Protein AF-A0A524L2C5-F1 (afdb_monomer)

Sequence (72 aa):
LRAFGDATGTPVLINTSMNVRGEPIVCTPADALACFRTTGMDRLVIDRFVLRKAEQPLLESAGGLPPAFAED

pLDDT: mean 85.3, std 17.69, range [47.31, 98.5]

Structure (mmCIF, N/CA/C/O backbone):
data_AF-A0A524L2C5-F1
#
_entry.id   AF-A0A524L2C5-F1
#
loop_
_atom_site.group_PDB
_atom_site.id
_atom_site.type_symbol
_atom_site.label_atom_id
_atom_site.label_alt_id
_atom_site.label_comp_id
_atom_site.label_asym_id
_atom_site.label_entity_id
_atom_site.label_seq_id
_atom_site.pdbx_PDB_ins_code
_atom_site.Cartn_x
_atom_site.Cartn_y
_atom_site.Cartn_z
_atom_site.occupancy
_atom_site.B_iso_or_equiv
_atom_site.auth_seq_id
_atom_site.auth_comp_id
_atom_site.auth_asym_id
_atom_site.auth_atom_id
_atom_site.pdbx_PDB_model_num
ATOM 1 N N . LEU A 1 1 ? -9.120 8.621 6.813 1.00 95.56 1 LEU A N 1
ATOM 2 C CA . LEU A 1 1 ? -9.068 8.560 8.294 1.00 95.56 1 LEU A CA 1
ATOM 3 C C . LEU A 1 1 ? -10.424 8.310 8.954 1.00 95.56 1 LEU A C 1
ATOM 5 O O . LEU A 1 1 ? -10.439 7.466 9.829 1.00 95.56 1 LEU A O 1
ATOM 9 N N . ARG A 1 2 ? -11.542 8.944 8.543 1.00 98.06 2 ARG A N 1
ATOM 10 C CA . ARG A 1 2 ? -12.885 8.694 9.135 1.00 98.06 2 ARG A CA 1
ATOM 11 C C . ARG A 1 2 ? -13.239 7.204 9.237 1.00 98.06 2 ARG A C 1
ATOM 13 O O . ARG A 1 2 ? -13.291 6.689 10.338 1.00 98.06 2 ARG A O 1
ATOM 20 N N . ALA A 1 3 ? -13.286 6.501 8.102 1.00 97.56 3 ALA A N 1
ATOM 21 C CA . ALA A 1 3 ? -13.580 5.065 8.070 1.00 97.56 3 ALA A CA 1
ATOM 22 C C . ALA A 1 3 ? -12.606 4.204 8.900 1.00 97.56 3 ALA A C 1
ATOM 24 O O . ALA A 1 3 ? -12.999 3.179 9.442 1.00 97.56 3 ALA A O 1
ATOM 25 N N . PHE A 1 4 ? -11.338 4.618 9.016 1.00 97.94 4 PHE A N 1
ATOM 26 C CA . PHE A 1 4 ? -10.381 3.934 9.886 1.00 97.94 4 PHE A CA 1
ATOM 27 C C . PHE A 1 4 ? -10.732 4.158 11.360 1.00 97.94 4 PHE A C 1
ATOM 29 O O . PHE A 1 4 ? -10.800 3.196 12.107 1.00 97.94 4 PHE A O 1
ATOM 36 N N . GLY A 1 5 ? -11.027 5.399 11.760 1.00 98.38 5 GLY A N 1
ATOM 37 C CA . GLY A 1 5 ? -11.489 5.722 13.111 1.00 98.38 5 GLY A CA 1
ATOM 38 C C . GLY A 1 5 ? -12.802 5.032 13.481 1.00 98.38 5 GLY A C 1
ATOM 39 O O . GLY A 1 5 ? -12.908 4.526 14.591 1.00 98.38 5 GLY A O 1
ATOM 40 N N . ASP A 1 6 ? -13.753 4.937 12.548 1.00 98.50 6 ASP A N 1
ATOM 41 C CA . ASP A 1 6 ? -15.018 4.219 12.753 1.00 98.50 6 ASP A CA 1
ATOM 42 C C . ASP A 1 6 ? -14.781 2.715 12.990 1.00 98.50 6 ASP A C 1
ATOM 44 O O . ASP A 1 6 ? -15.475 2.095 13.791 1.00 98.50 6 ASP A O 1
ATOM 48 N N . ALA A 1 7 ? -13.782 2.128 12.319 1.00 98.12 7 ALA A N 1
ATOM 49 C CA . ALA A 1 7 ? -13.454 0.707 12.429 1.00 98.12 7 ALA A CA 1
ATOM 50 C C . ALA A 1 7 ? -12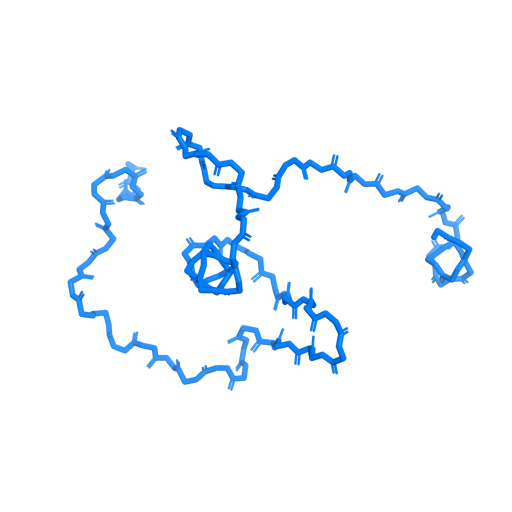.545 0.361 13.623 1.00 98.12 7 ALA A C 1
ATOM 52 O O . ALA A 1 7 ? -12.644 -0.739 14.161 1.00 98.12 7 ALA A O 1
ATOM 53 N N . THR A 1 8 ? -11.634 1.255 14.018 1.00 97.88 8 THR A N 1
ATOM 54 C CA . THR A 1 8 ? -10.588 0.965 15.019 1.00 97.88 8 THR A CA 1
ATOM 55 C C . THR A 1 8 ? -10.747 1.735 16.328 1.00 97.88 8 THR A C 1
ATOM 57 O O . THR A 1 8 ? -10.007 1.486 17.277 1.00 97.88 8 THR A O 1
ATOM 60 N N . GLY A 1 9 ? -11.657 2.709 16.393 1.00 98.19 9 GLY A N 1
ATOM 61 C CA . GLY A 1 9 ? -11.799 3.634 17.521 1.00 98.19 9 GLY A CA 1
ATOM 62 C C . GLY A 1 9 ? -10.686 4.687 17.620 1.00 98.19 9 GLY A C 1
ATOM 63 O O . GLY A 1 9 ? -10.779 5.586 18.452 1.00 98.19 9 GLY A O 1
ATOM 64 N N . THR A 1 10 ? -9.649 4.618 16.774 1.00 97.81 10 THR A N 1
ATOM 65 C CA . THR A 1 10 ? -8.512 5.554 16.775 1.00 97.81 10 THR A CA 1
ATOM 66 C C . THR A 1 10 ? -8.295 6.131 15.370 1.00 97.81 10 THR A C 1
ATOM 68 O O . THR A 1 10 ? -7.783 5.437 14.494 1.00 97.81 10 THR A O 1
ATOM 71 N N . PRO A 1 11 ? -8.635 7.40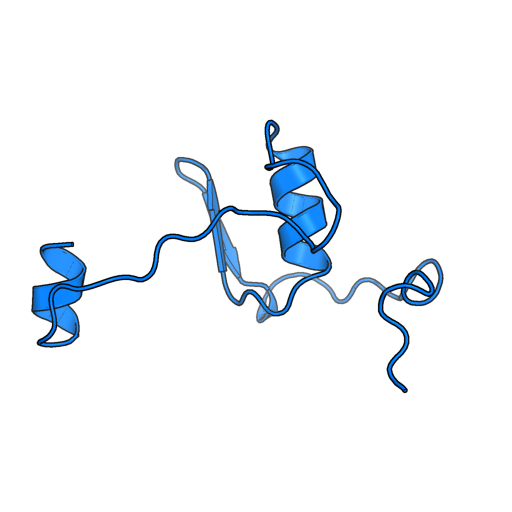6 15.102 1.00 97.62 11 PRO A N 1
ATOM 72 C CA . PRO A 1 11 ? -8.597 7.989 13.756 1.00 97.62 11 PRO A CA 1
ATOM 73 C C . PRO A 1 11 ? -7.188 8.446 13.312 1.00 97.62 11 PRO A C 1
ATOM 75 O O . PRO A 1 11 ? -7.041 9.521 12.730 1.00 97.62 11 PRO A O 1
ATOM 78 N N . VAL A 1 12 ? -6.146 7.646 13.567 1.00 97.62 12 VAL A N 1
ATOM 79 C CA . VAL A 1 12 ? -4.735 7.994 13.308 1.00 97.62 12 VAL A CA 1
ATOM 80 C C . VAL A 1 12 ? -4.056 6.910 12.470 1.00 97.62 12 VAL A C 1
ATOM 82 O O . VAL A 1 12 ? -4.210 5.727 12.749 1.00 97.62 12 VAL A O 1
ATOM 85 N N . LEU A 1 13 ? -3.286 7.315 11.455 1.00 96.31 13 LEU A N 1
ATOM 86 C CA . LEU A 1 13 ? -2.454 6.427 10.635 1.00 96.31 13 LEU A CA 1
ATOM 87 C C . LEU A 1 13 ? -1.024 6.952 10.564 1.00 96.31 13 LEU A C 1
ATOM 89 O O . LEU A 1 13 ? -0.801 8.162 10.538 1.00 96.31 13 LEU A O 1
ATOM 93 N N . ILE A 1 14 ? -0.072 6.029 10.451 1.00 95.88 14 ILE A N 1
ATOM 94 C CA . ILE A 1 14 ? 1.305 6.349 10.083 1.00 95.88 14 ILE A CA 1
ATOM 95 C C . ILE A 1 14 ? 1.372 6.421 8.555 1.00 95.88 14 ILE A C 1
ATOM 97 O O . ILE A 1 14 ? 0.969 5.484 7.870 1.00 95.88 14 ILE A O 1
ATOM 101 N N . ASN A 1 15 ? 1.880 7.535 8.030 1.00 95.06 15 ASN A N 1
ATOM 102 C CA . ASN A 1 15 ? 2.097 7.746 6.602 1.00 95.06 15 ASN A CA 1
ATOM 103 C C . ASN A 1 15 ? 3.589 7.980 6.352 1.00 95.06 15 ASN A C 1
ATOM 105 O O . ASN A 1 15 ? 4.067 9.109 6.458 1.00 95.06 15 ASN A O 1
ATOM 109 N N . THR A 1 16 ? 4.331 6.908 6.085 1.00 92.94 16 THR A N 1
ATOM 110 C CA . THR A 1 16 ? 5.744 6.993 5.698 1.00 92.94 16 THR A CA 1
ATOM 111 C C . THR A 1 16 ? 5.882 6.989 4.180 1.00 92.94 16 THR A C 1
ATOM 113 O O . THR A 1 16 ? 4.956 6.615 3.461 1.00 92.94 16 THR A O 1
ATOM 116 N N . SER A 1 17 ? 7.055 7.368 3.673 1.00 94.62 17 SER A N 1
ATOM 117 C CA . SER A 1 17 ? 7.383 7.159 2.263 1.00 94.62 17 SER A CA 1
ATOM 118 C C . SER A 1 17 ? 7.235 5.685 1.880 1.00 94.62 17 SER A C 1
ATOM 120 O O . SER A 1 17 ? 7.661 4.799 2.621 1.00 94.62 17 SER A O 1
ATOM 122 N N . MET A 1 18 ? 6.650 5.426 0.710 1.00 95.44 18 MET A N 1
ATOM 123 C CA . MET A 1 18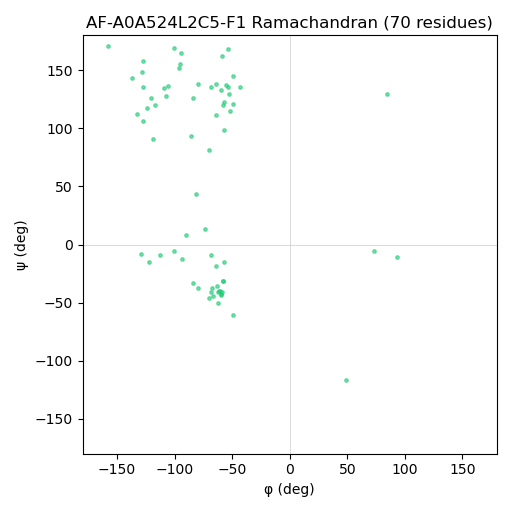 ? 6.635 4.093 0.115 1.00 95.44 18 MET A CA 1
ATOM 124 C C . MET A 1 18 ? 7.927 3.896 -0.678 1.00 95.44 18 MET A C 1
ATOM 126 O O . MET A 1 18 ? 8.031 4.289 -1.840 1.00 95.44 18 MET A O 1
ATOM 130 N N . ASN A 1 19 ? 8.919 3.312 -0.020 1.00 92.88 19 ASN A N 1
ATOM 131 C CA . ASN A 1 19 ? 10.196 2.917 -0.593 1.00 92.88 19 ASN A CA 1
ATOM 132 C C . ASN A 1 19 ? 10.843 1.830 0.264 1.00 92.88 19 ASN A C 1
ATOM 134 O O . ASN A 1 19 ? 10.394 1.528 1.371 1.00 92.88 19 ASN A O 1
ATOM 138 N N . VAL A 1 20 ? 11.919 1.255 -0.259 1.00 88.31 20 VAL A N 1
ATOM 139 C CA . VAL A 1 20 ? 12.843 0.460 0.542 1.00 88.31 20 VAL A CA 1
ATOM 140 C C . VAL A 1 20 ? 13.996 1.354 0.997 1.00 88.31 20 VAL A C 1
ATOM 142 O O . VAL A 1 20 ? 14.271 2.389 0.389 1.00 88.31 20 VAL A O 1
ATOM 145 N N . ARG A 1 21 ? 14.659 1.004 2.103 1.00 85.06 21 ARG A N 1
ATOM 146 C CA . ARG A 1 21 ? 15.751 1.812 2.656 1.00 85.06 21 ARG A CA 1
ATOM 147 C C . ARG A 1 21 ? 16.852 2.017 1.611 1.00 85.06 21 ARG A C 1
ATOM 149 O O . ARG A 1 21 ? 17.443 1.052 1.149 1.00 85.06 21 ARG A O 1
ATOM 156 N N . GLY A 1 22 ? 17.155 3.279 1.312 1.00 87.81 22 GLY A N 1
ATOM 157 C CA . GLY A 1 22 ? 18.172 3.660 0.326 1.00 87.81 22 GLY A CA 1
ATOM 158 C C . GLY A 1 22 ? 17.630 3.887 -1.087 1.00 87.81 22 GLY A C 1
ATOM 159 O O . GLY A 1 22 ? 18.343 4.464 -1.900 1.00 87.81 22 GLY A O 1
ATOM 160 N N . GLU A 1 23 ? 16.372 3.526 -1.353 1.00 91.69 23 GLU A N 1
ATOM 161 C CA . GLU A 1 23 ? 15.728 3.720 -2.652 1.00 91.69 23 GLU A CA 1
ATOM 162 C C . GLU A 1 23 ? 14.895 5.017 -2.704 1.00 91.69 23 GLU A C 1
ATOM 164 O O . GLU A 1 23 ? 14.357 5.466 -1.677 1.00 91.69 23 GLU A O 1
ATOM 169 N N . PRO A 1 24 ? 14.728 5.622 -3.895 1.00 94.38 24 PRO A N 1
ATOM 170 C CA . PRO A 1 24 ? 13.774 6.704 -4.114 1.00 94.38 24 PRO A CA 1
ATOM 171 C C . PRO A 1 24 ? 12.331 6.299 -3.784 1.00 94.38 24 PRO A C 1
ATOM 173 O O . PRO A 1 24 ? 11.978 5.120 -3.730 1.00 94.38 24 PRO A O 1
ATOM 176 N N . ILE A 1 25 ? 11.470 7.301 -3.597 1.00 96.50 25 ILE A N 1
ATOM 177 C CA . ILE A 1 25 ? 10.026 7.076 -3.471 1.00 96.50 25 ILE A CA 1
ATOM 178 C C . ILE A 1 25 ? 9.491 6.493 -4.784 1.00 96.50 25 ILE A C 1
ATOM 180 O O . ILE A 1 25 ? 9.865 6.93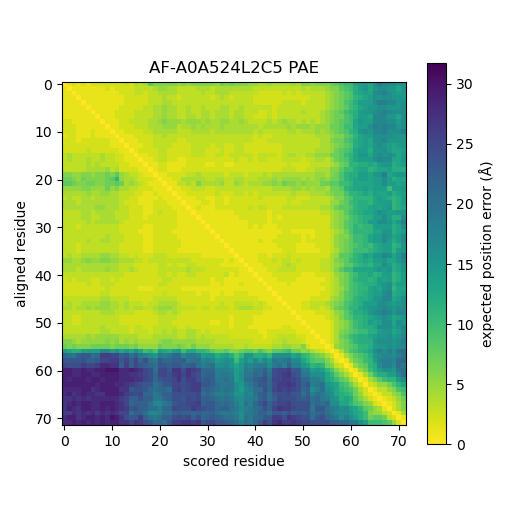8 -5.867 1.00 96.50 25 ILE A O 1
ATOM 184 N N . VAL A 1 26 ? 8.602 5.508 -4.663 1.00 96.56 26 VAL A N 1
ATOM 185 C CA . VAL A 1 26 ? 7.867 4.892 -5.774 1.00 96.56 26 VAL A CA 1
ATOM 186 C C . VAL A 1 26 ? 7.158 5.949 -6.633 1.00 96.56 26 VAL A C 1
ATOM 188 O O . VAL A 1 26 ? 6.390 6.757 -6.111 1.00 96.56 26 VAL A O 1
ATOM 191 N N . CYS A 1 27 ? 7.356 5.892 -7.955 1.00 96.62 27 CYS A N 1
ATOM 192 C CA . CYS A 1 27 ? 6.745 6.824 -8.914 1.00 96.62 27 CYS A CA 1
ATOM 193 C C . CYS A 1 27 ? 5.893 6.135 -9.988 1.00 96.62 27 CYS A C 1
ATOM 195 O O . CYS A 1 27 ? 5.108 6.800 -10.663 1.00 96.62 27 CYS A O 1
ATOM 197 N N . THR A 1 28 ? 6.022 4.816 -10.160 1.00 96.19 28 THR A N 1
ATOM 198 C CA . THR A 1 28 ? 5.254 4.054 -11.152 1.00 96.19 28 THR A CA 1
ATOM 199 C C . THR A 1 28 ? 4.538 2.849 -10.528 1.00 96.19 28 THR A C 1
ATOM 201 O O . THR A 1 28 ? 4.964 2.338 -9.488 1.00 96.19 28 THR A O 1
ATOM 204 N N . PRO A 1 29 ? 3.464 2.327 -11.159 1.00 95.75 29 PRO A N 1
ATOM 205 C CA . PRO A 1 29 ? 2.827 1.087 -10.710 1.00 95.75 29 PRO A CA 1
ATOM 206 C C . PRO A 1 29 ? 3.784 -0.115 -10.674 1.00 95.75 29 PRO A C 1
ATOM 208 O O . PRO A 1 29 ? 3.634 -0.996 -9.828 1.00 95.75 29 PRO A O 1
ATOM 211 N N . ALA A 1 30 ? 4.777 -0.147 -11.570 1.00 94.12 30 ALA A N 1
ATOM 212 C CA . ALA A 1 30 ? 5.801 -1.187 -11.588 1.00 94.12 30 ALA A CA 1
ATOM 213 C C . ALA A 1 30 ? 6.705 -1.105 -10.347 1.00 94.12 30 ALA A C 1
ATOM 215 O O . ALA A 1 30 ? 6.919 -2.126 -9.692 1.00 94.12 30 ALA A O 1
ATOM 216 N N . ASP A 1 31 ? 7.149 0.099 -9.969 1.00 94.75 31 ASP A N 1
ATOM 217 C CA . ASP A 1 31 ? 7.947 0.315 -8.752 1.00 94.75 31 ASP A CA 1
ATOM 218 C C . ASP A 1 31 ? 7.149 -0.062 -7.499 1.00 94.75 31 ASP A C 1
ATOM 220 O O . ASP A 1 31 ? 7.667 -0.713 -6.591 1.00 94.75 31 ASP A O 1
ATOM 224 N N . ALA A 1 32 ? 5.861 0.297 -7.463 1.00 95.19 32 ALA A N 1
ATOM 225 C CA . ALA A 1 32 ? 4.961 -0.043 -6.366 1.00 95.19 32 ALA A CA 1
ATOM 226 C C . ALA A 1 32 ? 4.840 -1.562 -6.191 1.00 95.19 32 ALA A C 1
ATOM 228 O O . ALA A 1 32 ? 4.895 -2.067 -5.070 1.00 95.19 32 ALA A O 1
ATOM 229 N N . LEU A 1 33 ? 4.720 -2.297 -7.302 1.00 93.31 33 LEU A N 1
ATOM 230 C CA . LEU A 1 33 ? 4.653 -3.754 -7.301 1.00 93.31 33 LEU A CA 1
ATOM 231 C C . LEU A 1 33 ? 5.983 -4.387 -6.872 1.00 93.31 33 LEU A C 1
ATOM 233 O O . LEU A 1 33 ? 5.971 -5.347 -6.103 1.00 93.31 33 LEU A O 1
ATOM 237 N N . ALA A 1 34 ? 7.117 -3.854 -7.332 1.00 91.00 34 ALA A N 1
ATOM 238 C CA . ALA A 1 34 ? 8.441 -4.316 -6.921 1.00 91.00 34 ALA A CA 1
ATOM 239 C C . ALA A 1 34 ? 8.659 -4.115 -5.411 1.00 91.00 34 ALA A C 1
ATOM 241 O O . ALA A 1 34 ? 8.958 -5.076 -4.704 1.00 91.00 34 ALA A O 1
ATOM 242 N N . CYS A 1 35 ? 8.397 -2.906 -4.904 1.00 93.06 35 CYS A N 1
ATOM 243 C CA . CYS A 1 35 ? 8.473 -2.562 -3.482 1.00 93.06 35 CYS A CA 1
ATOM 244 C C . CYS A 1 35 ? 7.514 -3.413 -2.628 1.00 93.06 35 CYS A C 1
ATOM 246 O O . CYS A 1 35 ? 7.890 -3.951 -1.588 1.00 93.06 35 CYS A O 1
ATOM 248 N N . PHE A 1 36 ? 6.275 -3.616 -3.083 1.00 93.62 36 PHE A N 1
ATOM 249 C CA . PHE A 1 36 ? 5.307 -4.480 -2.404 1.00 93.62 36 PHE A CA 1
ATOM 250 C C . PHE A 1 36 ? 5.766 -5.937 -2.315 1.00 93.62 36 PHE A C 1
ATOM 252 O O . PHE A 1 36 ? 5.587 -6.593 -1.288 1.00 93.62 36 PHE A O 1
ATOM 259 N N . ARG A 1 37 ? 6.387 -6.456 -3.378 1.00 88.50 37 ARG A N 1
ATOM 260 C CA . ARG A 1 37 ? 6.896 -7.830 -3.411 1.00 88.50 37 ARG A CA 1
ATOM 261 C C . ARG A 1 37 ? 8.063 -8.040 -2.450 1.00 88.50 37 ARG A C 1
ATOM 263 O O . ARG A 1 37 ? 8.087 -9.080 -1.799 1.00 88.50 37 ARG A O 1
ATOM 270 N N . THR A 1 38 ? 8.960 -7.070 -2.292 1.00 87.81 38 THR A N 1
ATOM 271 C CA . THR A 1 38 ? 10.200 -7.226 -1.507 1.00 87.81 38 THR A CA 1
ATOM 272 C C . THR A 1 38 ? 10.101 -6.789 -0.043 1.00 87.81 38 THR A C 1
ATOM 274 O O . THR A 1 38 ? 10.976 -7.126 0.745 1.00 87.81 38 THR A O 1
ATOM 277 N N . THR A 1 39 ? 9.044 -6.081 0.356 1.00 89.69 39 THR A N 1
ATOM 278 C CA . THR A 1 39 ? 8.841 -5.623 1.746 1.00 89.69 39 THR A CA 1
ATOM 279 C C . THR A 1 39 ? 7.860 -6.499 2.529 1.00 89.69 39 THR A C 1
ATOM 281 O O . THR A 1 39 ? 7.126 -7.301 1.958 1.00 89.69 39 THR A O 1
ATOM 284 N N . GLY A 1 40 ? 7.770 -6.309 3.847 1.00 89.75 40 GLY A N 1
ATOM 285 C CA . GLY A 1 40 ? 6.787 -6.980 4.712 1.00 89.75 40 GLY A CA 1
ATOM 286 C C . GLY A 1 40 ? 5.337 -6.483 4.584 1.00 89.75 40 GLY A C 1
ATOM 287 O O . GLY A 1 40 ? 4.529 -6.768 5.457 1.00 89.75 40 GLY A O 1
ATOM 288 N N . MET A 1 41 ? 4.989 -5.709 3.550 1.00 93.81 41 MET A N 1
ATOM 289 C CA . MET A 1 41 ? 3.630 -5.186 3.377 1.00 93.81 41 MET A CA 1
ATOM 290 C C . MET A 1 41 ? 2.616 -6.291 3.043 1.00 93.81 41 MET A C 1
ATOM 292 O O . MET A 1 41 ? 2.830 -7.111 2.150 1.00 93.81 41 MET A O 1
ATOM 296 N N . ASP A 1 42 ? 1.456 -6.250 3.699 1.00 95.31 42 ASP A N 1
ATOM 297 C CA . ASP A 1 42 ? 0.381 -7.229 3.502 1.00 95.31 42 ASP A CA 1
ATOM 298 C C . ASP A 1 42 ? -0.473 -6.970 2.257 1.00 95.31 42 ASP A C 1
ATOM 300 O O . ASP A 1 42 ? -0.973 -7.906 1.614 1.00 95.31 42 ASP A O 1
ATOM 304 N N . ARG A 1 43 ? -0.722 -5.690 1.961 1.00 97.06 43 ARG A N 1
ATOM 305 C CA . ARG A 1 43 ? -1.656 -5.229 0.929 1.00 97.06 43 ARG A CA 1
ATOM 306 C C . ARG A 1 43 ? -1.054 -4.081 0.128 1.00 97.06 43 ARG A C 1
ATOM 308 O O . ARG A 1 43 ?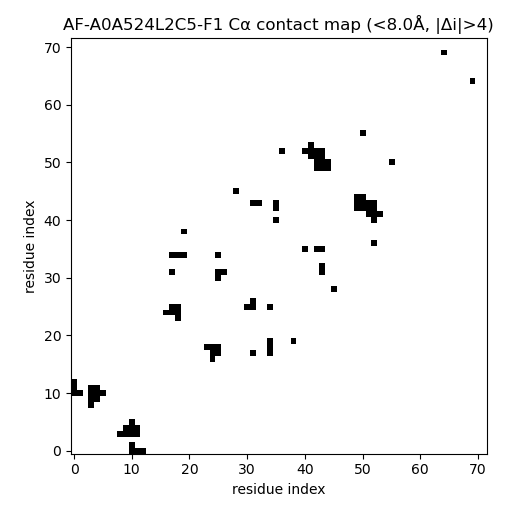 -0.410 -3.207 0.697 1.00 97.06 43 ARG A O 1
ATOM 315 N N . LEU A 1 44 ? -1.341 -4.067 -1.169 1.00 96.75 44 LEU A N 1
ATOM 316 C CA . LEU A 1 44 ? -1.047 -2.955 -2.069 1.00 96.75 44 LEU A CA 1
ATOM 317 C C . LEU A 1 44 ? -2.355 -2.458 -2.673 1.00 96.75 44 LEU A C 1
ATOM 319 O O . LEU A 1 44 ? -3.111 -3.245 -3.243 1.00 96.75 44 LEU A O 1
ATOM 323 N N . VAL A 1 45 ? -2.611 -1.159 -2.546 1.00 97.31 45 VAL A N 1
ATOM 324 C C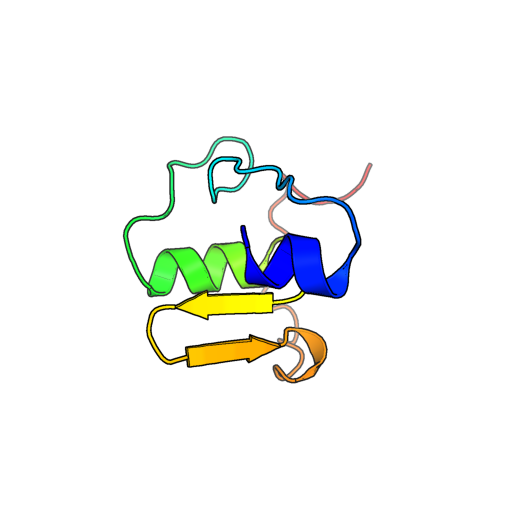A . VAL A 1 45 ? -3.776 -0.495 -3.135 1.00 97.31 45 VAL A CA 1
ATOM 325 C C . VAL A 1 45 ? -3.280 0.526 -4.149 1.00 97.31 45 VAL A C 1
ATOM 327 O O . VAL A 1 45 ? -2.539 1.437 -3.789 1.00 97.31 45 VAL A O 1
ATOM 330 N N . ILE A 1 46 ? -3.675 0.363 -5.411 1.00 96.38 46 ILE A N 1
ATOM 331 C CA . ILE A 1 46 ? -3.354 1.289 -6.503 1.00 96.38 46 ILE A CA 1
ATOM 332 C C . ILE A 1 46 ? -4.648 1.568 -7.259 1.00 96.38 46 ILE A C 1
ATOM 334 O O . ILE A 1 46 ? -5.191 0.674 -7.907 1.00 96.38 46 ILE A O 1
ATOM 338 N N . ASP A 1 47 ? -5.137 2.805 -7.182 1.00 94.44 47 ASP A N 1
ATOM 339 C CA . ASP A 1 47 ? -6.421 3.214 -7.767 1.00 94.44 47 ASP A CA 1
ATOM 340 C C . ASP A 1 47 ? -7.560 2.239 -7.382 1.00 94.44 47 ASP A C 1
ATOM 342 O O . ASP A 1 47 ? -7.862 2.082 -6.198 1.00 94.44 47 ASP A O 1
ATOM 346 N N . ARG A 1 48 ? -8.169 1.543 -8.352 1.00 96.94 48 ARG A N 1
ATOM 347 C CA . ARG A 1 48 ? -9.270 0.584 -8.140 1.00 96.94 48 ARG A CA 1
ATOM 348 C C . ARG A 1 48 ? -8.814 -0.857 -7.891 1.00 96.94 48 ARG A C 1
ATOM 350 O O . ARG A 1 48 ? -9.646 -1.761 -7.865 1.00 96.94 48 ARG A O 1
ATOM 357 N N . PHE A 1 49 ? -7.515 -1.087 -7.724 1.00 96.25 49 PHE A N 1
ATOM 358 C CA . PHE A 1 49 ? -6.944 -2.418 -7.549 1.00 96.25 49 PHE A CA 1
ATOM 359 C C . PHE A 1 49 ? -6.459 -2.624 -6.116 1.00 96.25 49 PHE A C 1
ATOM 361 O O . PHE A 1 49 ? -5.764 -1.779 -5.552 1.00 96.25 49 PHE A O 1
ATOM 368 N N . VAL A 1 50 ? -6.797 -3.783 -5.549 1.00 97.25 50 VAL A N 1
ATOM 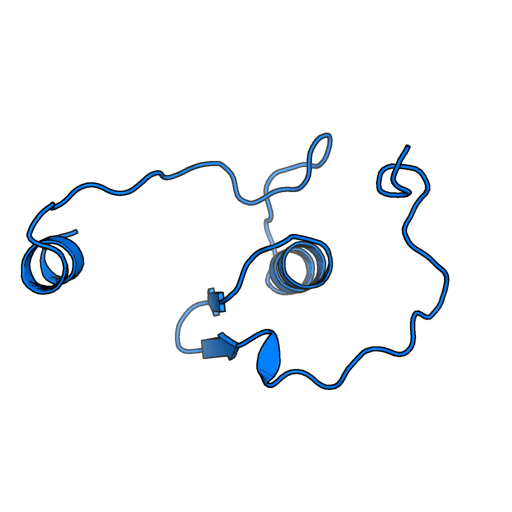369 C CA . VAL A 1 50 ? -6.321 -4.234 -4.238 1.00 97.25 50 VAL A CA 1
ATOM 370 C C . VAL A 1 50 ? -5.656 -5.588 -4.418 1.00 97.25 50 VAL A C 1
ATOM 372 O O . VAL A 1 50 ? -6.307 -6.550 -4.817 1.00 97.25 50 VAL A O 1
ATOM 375 N N . LEU A 1 51 ? -4.364 -5.666 -4.117 1.00 95.94 51 LEU A N 1
ATOM 376 C CA . LEU A 1 51 ? -3.598 -6.906 -4.152 1.00 95.94 51 LEU A CA 1
ATOM 377 C C . LEU A 1 51 ? -3.341 -7.377 -2.725 1.00 95.94 51 LEU A C 1
ATOM 379 O O . LEU A 1 51 ? -2.956 -6.590 -1.853 1.00 95.94 51 LEU A O 1
ATOM 383 N N . ARG A 1 52 ? -3.504 -8.679 -2.490 1.00 95.69 52 ARG A N 1
ATOM 384 C CA . ARG A 1 52 ? -3.102 -9.325 -1.239 1.00 95.69 52 ARG A CA 1
ATOM 385 C C . ARG A 1 52 ? -1.874 -10.170 -1.479 1.00 95.69 52 ARG A C 1
ATOM 387 O O . ARG A 1 52 ? -1.891 -11.015 -2.371 1.00 95.69 52 ARG A O 1
ATOM 394 N N . LYS A 1 53 ? -0.834 -9.975 -0.664 1.00 92.12 53 LYS A N 1
ATOM 395 C CA . LYS A 1 53 ? 0.422 -10.718 -0.813 1.00 92.12 53 LYS A CA 1
ATOM 396 C C . LYS A 1 53 ? 0.202 -12.230 -0.693 1.00 92.12 53 LYS A C 1
ATOM 398 O O . LYS A 1 53 ? 0.718 -12.973 -1.512 1.00 92.12 53 LYS A O 1
ATOM 403 N N . ALA A 1 54 ? -0.652 -12.653 0.239 1.00 91.25 54 ALA A N 1
ATOM 404 C CA . ALA A 1 54 ? -1.017 -14.058 0.449 1.00 91.25 54 ALA A CA 1
ATOM 405 C C . ALA A 1 54 ? -1.752 -14.723 -0.736 1.00 91.25 54 ALA A C 1
ATOM 407 O O . ALA A 1 54 ? -1.821 -15.943 -0.794 1.00 91.25 54 ALA A O 1
ATOM 408 N N . GLU A 1 55 ? -2.316 -13.939 -1.658 1.00 92.19 55 GLU A N 1
ATOM 409 C CA . GLU A 1 55 ? -3.026 -14.438 -2.847 1.00 92.19 55 GLU A CA 1
ATOM 410 C C . GLU A 1 55 ? -2.154 -14.373 -4.107 1.00 92.19 55 GLU A C 1
ATOM 412 O O . GLU A 1 55 ? -2.574 -14.813 -5.175 1.00 92.19 55 GLU A O 1
ATOM 417 N N . GLN A 1 56 ? -0.952 -13.794 -4.011 1.00 84.06 56 GLN A N 1
ATOM 418 C CA . GLN A 1 56 ? -0.017 -13.799 -5.125 1.00 84.06 56 GLN A CA 1
ATOM 419 C C . GLN A 1 56 ? 0.678 -15.162 -5.169 1.00 84.06 56 GLN A C 1
ATOM 421 O O . GLN A 1 56 ? 1.069 -15.666 -4.113 1.00 84.06 56 GLN A O 1
ATOM 426 N N . PRO A 1 57 ? 0.863 -15.762 -6.357 1.00 76.50 57 PRO A N 1
ATOM 427 C CA . PRO A 1 57 ? 1.659 -16.973 -6.471 1.00 76.50 57 PRO A CA 1
ATOM 428 C C . PRO A 1 57 ? 3.032 -16.718 -5.846 1.00 76.50 57 PRO A C 1
ATOM 430 O O . PRO A 1 57 ? 3.624 -15.655 -6.065 1.00 76.50 57 PRO A O 1
ATOM 433 N N . LEU A 1 58 ? 3.515 -17.681 -5.054 1.00 62.75 58 LEU A N 1
ATOM 434 C CA . LEU A 1 58 ? 4.898 -17.676 -4.595 1.00 62.75 58 LEU A CA 1
ATOM 435 C C . LEU A 1 58 ? 5.768 -17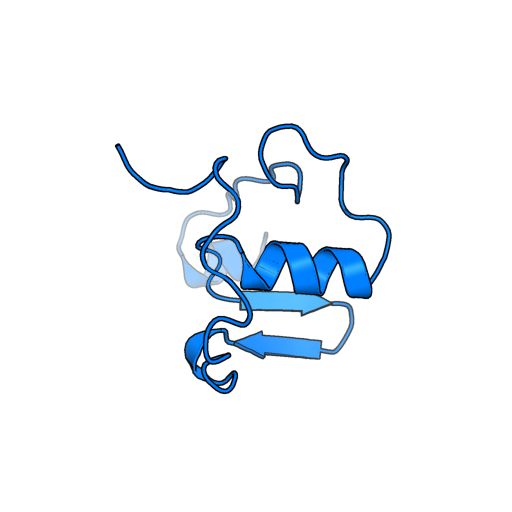.523 -5.842 1.00 62.75 58 LEU A C 1
ATOM 437 O O . LEU A 1 58 ? 5.757 -18.388 -6.717 1.00 62.75 58 LEU A O 1
ATOM 441 N N . LEU A 1 59 ? 6.480 -16.402 -5.955 1.00 55.81 59 LEU A N 1
ATOM 442 C CA . LEU A 1 59 ? 7.615 -16.372 -6.857 1.00 55.81 59 LEU A CA 1
ATOM 443 C C . LEU A 1 59 ? 8.601 -17.376 -6.270 1.00 55.81 59 LEU A C 1
ATOM 445 O O . LEU A 1 59 ? 9.147 -17.132 -5.194 1.00 55.81 59 LEU A O 1
ATOM 449 N N . GLU A 1 60 ? 8.822 -18.496 -6.961 1.00 51.44 60 GLU A N 1
ATOM 450 C CA . GLU A 1 60 ? 10.100 -19.182 -6.816 1.00 51.44 60 GLU A CA 1
ATOM 451 C C . GLU A 1 60 ? 11.163 -18.103 -6.994 1.00 51.44 60 GLU A C 1
ATOM 453 O O . GLU A 1 60 ? 11.142 -17.352 -7.975 1.00 51.44 60 GLU A O 1
ATOM 458 N N . SER A 1 61 ? 11.998 -17.928 -5.975 1.00 50.75 61 SER A N 1
ATOM 459 C CA . SER A 1 61 ? 13.013 -16.889 -5.941 1.00 50.75 61 SER A CA 1
ATOM 460 C C . SER A 1 61 ? 13.919 -17.047 -7.160 1.00 50.75 61 SER A C 1
ATOM 462 O O . SER A 1 61 ? 14.829 -17.876 -7.163 1.00 50.75 61 SER A O 1
ATOM 464 N N . ALA A 1 62 ? 13.666 -16.263 -8.207 1.00 47.31 62 ALA A N 1
ATOM 465 C CA . ALA A 1 62 ? 14.594 -16.073 -9.305 1.00 47.31 62 ALA A CA 1
ATOM 466 C C . ALA A 1 62 ? 15.770 -15.250 -8.762 1.00 47.31 62 ALA A C 1
ATOM 468 O O . ALA A 1 62 ? 15.805 -14.030 -8.890 1.00 47.31 62 ALA A O 1
ATOM 469 N N . GLY A 1 63 ? 16.692 -15.939 -8.086 1.00 47.81 63 GLY A N 1
ATOM 470 C CA . GLY A 1 63 ? 17.794 -15.335 -7.346 1.00 47.81 63 GLY A CA 1
ATOM 471 C C . GLY A 1 63 ? 17.364 -14.919 -5.943 1.00 47.81 63 GLY A C 1
ATOM 472 O O . GLY A 1 63 ? 16.328 -14.285 -5.758 1.00 47.81 63 GLY A O 1
ATOM 473 N N . GLY A 1 64 ? 18.149 -15.329 -4.946 1.00 52.03 64 GLY A N 1
ATOM 474 C CA . GLY A 1 64 ? 17.943 -14.955 -3.552 1.00 52.03 64 GLY A CA 1
ATOM 475 C C . GLY A 1 64 ? 17.853 -13.442 -3.353 1.00 52.03 64 GLY A C 1
ATOM 476 O O . GLY A 1 64 ? 18.158 -12.649 -4.247 1.00 52.03 64 GLY A O 1
ATOM 477 N N . LEU A 1 65 ? 17.417 -13.058 -2.155 1.00 51.28 65 LEU A N 1
ATOM 478 C CA . LEU A 1 65 ? 17.361 -11.666 -1.725 1.00 51.28 65 LEU A CA 1
ATOM 479 C C . LEU A 1 65 ? 18.646 -10.916 -2.137 1.00 51.28 65 LEU A C 1
ATOM 481 O O . LEU A 1 65 ? 19.743 -11.450 -1.946 1.00 51.28 65 LEU A O 1
ATOM 485 N N . PRO A 1 66 ? 18.544 -9.684 -2.675 1.00 48.53 66 PRO A N 1
ATOM 486 C CA . PRO A 1 66 ? 19.706 -8.818 -2.816 1.00 48.53 66 PRO A CA 1
ATOM 487 C C . PRO A 1 66 ? 20.458 -8.763 -1.477 1.00 48.53 66 PRO A C 1
ATOM 489 O O . PRO A 1 66 ? 19.800 -8.754 -0.435 1.00 48.53 66 PRO A O 1
ATOM 492 N N . PRO A 1 67 ? 21.799 -8.675 -1.464 1.00 48.75 67 PRO A N 1
ATOM 493 C CA . PRO A 1 67 ? 22.594 -8.716 -0.231 1.00 48.75 67 PRO A CA 1
ATOM 494 C C . PRO A 1 67 ? 22.224 -7.634 0.798 1.00 48.75 67 PRO A C 1
ATOM 496 O O . PRO A 1 67 ? 22.564 -7.766 1.962 1.00 48.75 67 PRO A O 1
ATOM 499 N N . ALA A 1 68 ? 21.476 -6.599 0.402 1.00 53.44 68 ALA A N 1
ATOM 500 C CA . ALA A 1 68 ? 20.885 -5.617 1.313 1.00 53.44 68 ALA A CA 1
ATOM 501 C C . ALA A 1 68 ? 19.765 -6.173 2.222 1.00 53.44 68 ALA A C 1
ATOM 503 O O . ALA A 1 68 ? 19.299 -5.457 3.106 1.00 53.44 68 ALA A O 1
ATOM 504 N N . PHE A 1 69 ? 19.311 -7.406 1.985 1.00 55.50 69 PHE A N 1
ATOM 505 C CA . PHE A 1 69 ? 18.208 -8.039 2.706 1.00 55.50 69 PHE A CA 1
ATOM 506 C C . PHE A 1 69 ? 18.537 -9.435 3.241 1.00 55.50 69 PHE A C 1
ATOM 508 O O . PHE A 1 69 ? 17.716 -9.980 3.972 1.00 55.50 69 PHE A O 1
ATOM 515 N N . ALA A 1 70 ? 19.680 -10.033 2.885 1.00 51.69 70 ALA A N 1
ATOM 516 C CA . ALA A 1 70 ? 20.116 -11.252 3.560 1.00 51.69 70 ALA A CA 1
ATOM 517 C C . ALA A 1 70 ? 20.245 -10.934 5.058 1.00 51.69 70 ALA A C 1
ATOM 519 O O . ALA A 1 70 ? 20.944 -9.990 5.419 1.0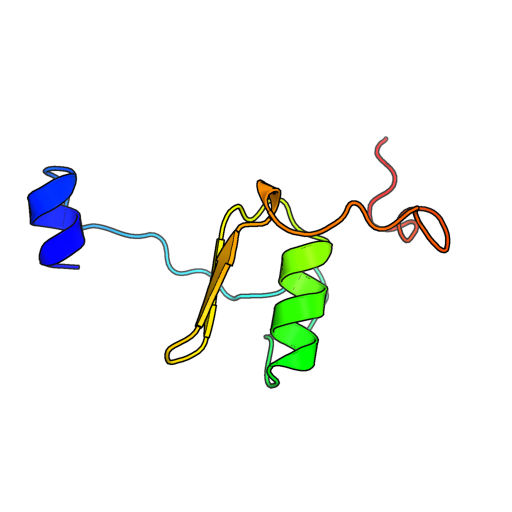0 51.69 70 ALA A O 1
ATOM 520 N N . GLU A 1 71 ? 19.483 -11.643 5.890 1.00 48.41 71 GLU A N 1
ATOM 521 C CA . GLU A 1 71 ? 19.531 -11.488 7.343 1.00 48.41 71 GLU A CA 1
ATOM 522 C C . GLU A 1 71 ? 20.958 -11.798 7.834 1.00 48.41 71 GLU A C 1
ATOM 524 O O . GLU A 1 71 ? 21.540 -12.800 7.409 1.00 48.41 71 GLU A O 1
ATOM 529 N N . ASP A 1 72 ? 21.503 -10.935 8.699 1.00 50.84 72 ASP A N 1
ATOM 530 C CA . ASP A 1 72 ? 22.510 -11.338 9.691 1.00 50.84 72 ASP A CA 1
ATOM 531 C C . ASP A 1 72 ? 21.802 -12.075 10.841 1.00 50.84 72 ASP A C 1
ATOM 533 O O . ASP A 1 72 ? 20.734 -11.579 11.283 1.00 50.84 72 ASP A O 1
#

Mean predicted aligned error: 7.77 Å

Solvent-accessible surface area (backbone atoms only — not comparable to full-atom values): 4932 Å² total; per-residue (Å²): 91,67,71,50,18,75,74,66,77,51,66,73,82,89,85,76,82,62,56,56,95,95,52,70,70,58,85,46,76,66,48,46,50,52,48,47,69,77,44,94,56,61,67,50,78,56,93,98,44,78,46,48,54,91,77,48,78,81,72,74,69,86,61,75,70,60,80,94,63,58,81,131

Foldseek 3Di:
DVVVCVVPVDPDDDDDAQDDVPDDGDDDPVRQVVSCQQDPDQWDDDPPDIDGNVPDPPPPPPDDDDPVPDDD

Radius of gyration: 14.85 Å; Cα contacts (8 Å, |Δi|>4): 50; chains: 1; bounding box: 38×28×29 Å

Secondary structure (DSSP, 8-state):
-HHHHHHHS--------SS-TTSPPP-SHHHHHHHHHHSS-SEEEETTEEEEGGGS-----SS---TTTS--